Protein AF-A0A946BJK0-F1 (afdb_monomer_lite)

Radius of gyration: 11.31 Å; chains: 1; bounding box: 29×19×27 Å

pLDDT: mean 95.19, std 5.93, range [62.06, 98.19]

Sequence (46 aa):
MSLDHLVVGSANLNAAQSYIEESLGVSMQTGGTHAVFQTHNALLGL

Structure (mmCIF, N/CA/C/O backbone):
data_AF-A0A946BJK0-F1
#
_entry.id   AF-A0A946BJK0-F1
#
loop_
_atom_site.group_PDB
_atom_site.id
_atom_site.type_symbol
_atom_site.label_atom_id
_atom_site.label_alt_id
_atom_site.label_comp_id
_atom_site.label_asym_id
_atom_site.label_entity_id
_atom_site.label_seq_id
_atom_site.pdbx_PDB_ins_code
_atom_site.Cartn_x
_atom_site.Cartn_y
_atom_site.Cartn_z
_atom_site.occupancy
_atom_site.B_iso_or_equiv
_atom_site.auth_seq_id
_atom_site.auth_comp_id
_atom_site.auth_asym_id
_atom_site.auth_atom_id
_atom_site.pdbx_PDB_model_num
ATOM 1 N N . MET A 1 1 ? -20.920 -3.406 -12.732 1.00 81.88 1 MET A N 1
ATOM 2 C CA . MET A 1 1 ? -19.529 -2.936 -12.574 1.00 81.88 1 MET A CA 1
ATOM 3 C C . MET A 1 1 ? -19.327 -2.676 -11.090 1.00 81.88 1 MET A C 1
ATOM 5 O O . MET A 1 1 ? -20.177 -2.005 -10.519 1.00 81.88 1 MET A O 1
ATOM 9 N N . SER A 1 2 ? -18.319 -3.278 -10.460 1.00 92.44 2 SER A N 1
ATOM 10 C CA . SER A 1 2 ? -18.004 -3.106 -9.032 1.00 92.44 2 SER A CA 1
ATOM 11 C C . SER A 1 2 ? -16.706 -2.322 -8.875 1.00 92.44 2 SER A C 1
ATOM 13 O O . SER A 1 2 ? -15.845 -2.374 -9.754 1.00 92.44 2 SER A O 1
ATOM 15 N N . LEU A 1 3 ? -16.582 -1.587 -7.771 1.00 93.50 3 LEU A N 1
ATOM 16 C CA . LEU A 1 3 ? -15.307 -1.004 -7.373 1.00 93.50 3 LEU A CA 1
ATOM 17 C C . LEU A 1 3 ? -14.396 -2.133 -6.885 1.00 93.50 3 LEU A C 1
ATOM 19 O O . LEU A 1 3 ? -14.824 -2.935 -6.060 1.00 93.50 3 LEU A O 1
ATOM 23 N N . ASP A 1 4 ? -13.182 -2.188 -7.421 1.00 93.62 4 ASP A N 1
ATOM 24 C CA . ASP A 1 4 ? -12.192 -3.207 -7.072 1.00 93.62 4 ASP A CA 1
ATOM 25 C C . ASP A 1 4 ? -11.241 -2.686 -5.986 1.00 93.62 4 ASP A C 1
ATOM 27 O O . ASP A 1 4 ? -11.232 -3.193 -4.870 1.00 93.62 4 ASP A O 1
ATOM 31 N N . HIS A 1 5 ? -10.522 -1.593 -6.264 1.00 94.62 5 HIS A N 1
ATOM 32 C CA . HIS A 1 5 ? -9.597 -0.979 -5.314 1.00 94.62 5 HIS A CA 1
ATOM 33 C C . HIS A 1 5 ? -9.477 0.540 -5.505 1.00 94.62 5 HIS A C 1
ATOM 35 O O . HIS A 1 5 ? -9.836 1.095 -6.546 1.00 94.62 5 HIS A O 1
ATOM 41 N N . LEU A 1 6 ? -8.944 1.213 -4.482 1.00 94.12 6 LEU A N 1
ATOM 42 C CA . LEU A 1 6 ? -8.591 2.632 -4.494 1.00 94.12 6 LEU A CA 1
ATOM 43 C C . LEU A 1 6 ? -7.096 2.782 -4.200 1.00 94.12 6 LEU A C 1
ATOM 45 O O . LEU A 1 6 ? -6.579 2.168 -3.271 1.00 94.12 6 LEU A O 1
ATOM 49 N N . VAL A 1 7 ? -6.407 3.608 -4.989 1.00 95.88 7 VAL A N 1
ATOM 50 C CA . VAL A 1 7 ? -4.973 3.879 -4.821 1.00 95.88 7 VAL A CA 1
ATOM 51 C C . VAL A 1 7 ? -4.776 5.303 -4.325 1.00 95.88 7 VAL A C 1
ATOM 53 O O . VAL A 1 7 ? -5.276 6.250 -4.931 1.00 95.88 7 VAL A O 1
ATOM 56 N N . VAL A 1 8 ? -3.995 5.455 -3.257 1.00 96.06 8 VAL A N 1
ATOM 57 C CA . VAL A 1 8 ? -3.535 6.755 -2.754 1.00 96.06 8 VAL A CA 1
ATOM 58 C C . VAL A 1 8 ? -2.050 6.901 -3.075 1.00 96.06 8 VAL A C 1
ATOM 60 O O . VAL A 1 8 ? -1.219 6.147 -2.574 1.00 96.06 8 VAL A O 1
ATOM 63 N N . GLY A 1 9 ? -1.719 7.847 -3.955 1.00 96.69 9 GLY A N 1
ATOM 64 C CA . GLY A 1 9 ? -0.344 8.109 -4.384 1.00 96.69 9 GLY A CA 1
ATOM 65 C C . GLY A 1 9 ? 0.396 9.068 -3.449 1.00 96.69 9 GLY A C 1
ATOM 66 O O . GLY A 1 9 ? -0.174 10.049 -2.978 1.00 96.69 9 GLY A O 1
ATOM 67 N N . SER A 1 10 ? 1.684 8.812 -3.220 1.00 96.94 10 SER A N 1
ATOM 68 C CA . SER A 1 10 ? 2.578 9.669 -2.434 1.00 96.94 10 SER A CA 1
ATOM 69 C C . SER A 1 10 ? 4.023 9.513 -2.895 1.00 96.94 10 SER A C 1
ATOM 71 O O . SER A 1 10 ? 4.408 8.463 -3.406 1.00 96.94 10 SER A O 1
ATOM 73 N N . ALA A 1 11 ? 4.839 10.542 -2.668 1.00 97.31 11 ALA A N 1
ATOM 74 C CA . ALA A 1 11 ? 6.281 10.486 -2.894 1.00 97.31 11 ALA A CA 1
ATOM 75 C C . ALA A 1 11 ? 7.026 9.626 -1.852 1.00 97.31 11 ALA A C 1
ATOM 77 O O . ALA A 1 11 ? 8.177 9.256 -2.068 1.00 97.31 11 ALA A O 1
ATOM 78 N N . ASN A 1 12 ? 6.392 9.314 -0.718 1.00 97.31 12 ASN A N 1
ATOM 79 C CA . ASN A 1 12 ? 6.962 8.495 0.347 1.00 97.31 12 ASN A CA 1
ATOM 80 C C . ASN A 1 12 ? 5.918 7.484 0.842 1.00 97.31 12 ASN A C 1
ATOM 82 O O . ASN A 1 12 ? 4.844 7.883 1.307 1.00 97.31 12 ASN A O 1
ATOM 86 N N . LEU A 1 13 ? 6.241 6.190 0.743 1.00 97.81 13 LEU A N 1
ATOM 87 C CA . LEU A 1 13 ? 5.326 5.112 1.116 1.00 97.81 13 LEU A CA 1
ATOM 88 C C . LEU A 1 13 ? 4.969 5.160 2.605 1.00 97.81 13 LEU A C 1
ATOM 90 O O . LEU A 1 13 ? 3.792 5.097 2.938 1.00 97.81 13 LEU A O 1
ATOM 94 N N . ASN A 1 14 ? 5.958 5.336 3.483 1.00 97.56 14 ASN A N 1
ATOM 95 C CA . ASN A 1 14 ? 5.735 5.336 4.929 1.00 97.56 14 ASN A CA 1
ATOM 96 C C . ASN A 1 14 ? 4.805 6.480 5.348 1.00 97.56 14 ASN A C 1
ATOM 98 O O . ASN A 1 14 ? 3.905 6.270 6.151 1.00 97.56 14 ASN A O 1
ATOM 102 N N . ALA A 1 15 ? 4.975 7.670 4.764 1.00 97.88 15 ALA A N 1
ATOM 103 C CA . ALA A 1 15 ? 4.110 8.813 5.056 1.00 97.88 15 ALA A CA 1
ATOM 104 C C . ALA A 1 15 ? 2.650 8.558 4.642 1.00 97.88 15 ALA A C 1
ATOM 106 O O . ALA A 1 15 ? 1.732 8.858 5.401 1.00 97.88 15 ALA A O 1
ATOM 107 N N . ALA A 1 16 ? 2.431 7.978 3.456 1.00 97.62 16 ALA A N 1
ATOM 108 C CA . ALA A 1 16 ? 1.085 7.624 3.005 1.00 97.62 16 ALA A CA 1
ATOM 109 C C . ALA A 1 16 ? 0.480 6.498 3.840 1.00 97.62 16 ALA A C 1
ATOM 111 O O . ALA A 1 16 ? -0.684 6.581 4.213 1.00 97.62 16 ALA A O 1
ATOM 112 N N . GLN A 1 17 ? 1.272 5.473 4.155 1.00 98.00 17 GLN A N 1
ATOM 11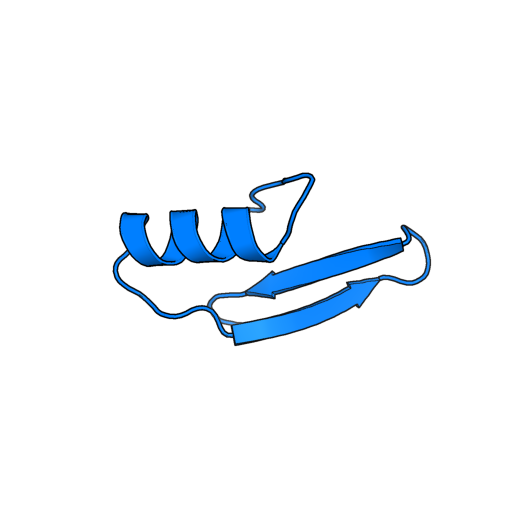3 C CA . GLN A 1 17 ? 0.846 4.367 4.995 1.00 98.00 17 GLN A CA 1
ATOM 114 C C . GLN A 1 17 ? 0.387 4.883 6.358 1.00 98.00 17 GLN A C 1
ATOM 116 O O . GLN A 1 17 ? -0.759 4.645 6.713 1.00 98.00 17 GLN A O 1
ATOM 121 N N . SER A 1 18 ? 1.206 5.665 7.070 1.00 97.94 18 SER A N 1
ATOM 122 C CA . SER A 1 18 ? 0.815 6.224 8.370 1.00 97.94 18 SER A CA 1
ATOM 123 C C . SER A 1 18 ? -0.451 7.077 8.285 1.00 97.94 18 SER A C 1
ATOM 125 O O . SER A 1 18 ? -1.327 6.942 9.132 1.00 97.94 18 SER A O 1
ATOM 127 N N . TYR A 1 19 ? -0.587 7.903 7.241 1.00 97.62 19 TYR A N 1
ATOM 128 C CA . TYR A 1 19 ? -1.794 8.707 7.035 1.00 97.62 19 TYR A CA 1
ATOM 129 C C . TYR A 1 19 ? -3.052 7.845 6.862 1.00 97.62 19 TYR A C 1
ATOM 131 O O . TYR A 1 19 ? -4.097 8.150 7.438 1.00 97.62 19 TYR A O 1
ATOM 139 N N . ILE A 1 20 ? -2.966 6.766 6.082 1.00 97.31 20 ILE A N 1
ATOM 140 C CA . ILE A 1 20 ? -4.092 5.855 5.858 1.00 97.31 20 ILE A CA 1
ATOM 141 C C . ILE A 1 20 ? -4.406 5.044 7.115 1.00 97.31 20 ILE A C 1
ATOM 143 O O . ILE A 1 20 ? -5.579 4.909 7.459 1.00 97.31 20 ILE A O 1
ATOM 147 N N . GLU A 1 21 ? -3.389 4.556 7.825 1.00 97.88 21 GLU A N 1
ATOM 148 C CA . GLU A 1 21 ? -3.572 3.816 9.077 1.00 97.88 21 GLU A CA 1
ATOM 149 C C . GLU A 1 21 ? -4.255 4.677 10.149 1.00 97.88 21 GLU A C 1
ATOM 151 O O . GLU A 1 21 ? -5.195 4.217 10.797 1.00 97.88 21 GLU A O 1
ATOM 156 N N . GLU A 1 22 ? -3.855 5.946 10.284 1.00 98.19 22 GLU A N 1
ATOM 157 C CA . GLU A 1 22 ? -4.495 6.911 11.188 1.00 98.19 22 GLU A CA 1
ATOM 158 C C . GLU A 1 22 ? -5.927 7.247 10.747 1.00 98.19 22 GLU A C 1
ATOM 160 O O . GLU A 1 22 ? -6.846 7.250 11.565 1.00 98.19 22 GLU A O 1
ATOM 165 N N . SER A 1 23 ? -6.137 7.489 9.449 1.00 97.75 23 SER A N 1
ATOM 166 C CA . SER A 1 23 ? -7.442 7.903 8.913 1.00 97.75 23 SER A CA 1
ATOM 167 C C . SER A 1 23 ? -8.493 6.793 8.965 1.00 97.75 23 SER A C 1
ATOM 169 O O . SER A 1 23 ? -9.679 7.075 9.133 1.00 97.75 23 SER A O 1
ATOM 171 N N . LEU A 1 24 ? -8.077 5.538 8.779 1.00 96.06 24 LEU A N 1
ATOM 172 C CA . LEU A 1 24 ? -8.973 4.382 8.697 1.00 96.06 24 LEU A CA 1
ATOM 173 C C . LEU A 1 24 ? -8.968 3.516 9.967 1.00 96.06 24 LEU A C 1
ATOM 175 O O . LEU A 1 24 ? -9.832 2.652 10.106 1.00 96.06 24 LEU A O 1
ATOM 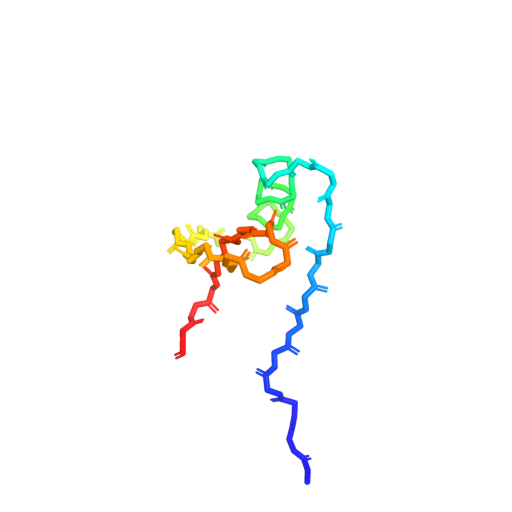179 N N . GLY A 1 25 ? -8.025 3.729 10.892 1.00 97.44 25 GLY A N 1
ATOM 180 C CA . GLY A 1 25 ? -7.914 2.967 12.140 1.00 97.44 25 GLY A CA 1
ATOM 181 C C . GLY A 1 25 ? -7.517 1.500 11.939 1.00 97.44 25 GLY A C 1
ATOM 182 O O . GLY A 1 25 ? -7.898 0.641 12.733 1.00 97.44 25 GLY A O 1
ATOM 183 N N . VAL A 1 26 ? -6.785 1.198 10.867 1.00 95.38 26 VAL A N 1
ATOM 184 C CA . VAL A 1 26 ? -6.344 -0.155 10.487 1.00 95.38 26 VAL A CA 1
ATOM 185 C C . VAL A 1 26 ? -4.843 -0.164 10.239 1.00 95.38 26 VAL A C 1
ATOM 187 O O . VAL A 1 26 ? -4.280 0.863 9.894 1.00 95.38 26 VAL A O 1
ATOM 190 N N . SER A 1 27 ? -4.186 -1.315 10.376 1.00 96.00 27 SER A N 1
ATOM 191 C CA . SER A 1 27 ? -2.775 -1.465 9.999 1.00 96.00 27 SER A CA 1
ATOM 192 C C . SER A 1 27 ? -2.662 -1.991 8.575 1.00 96.00 27 SER A C 1
ATOM 194 O O . SER A 1 27 ? -3.307 -2.985 8.232 1.00 96.00 27 SER A O 1
ATOM 196 N N . MET A 1 28 ? -1.833 -1.354 7.752 1.00 96.12 28 MET A N 1
ATOM 197 C CA . MET A 1 28 ? -1.599 -1.814 6.389 1.00 96.12 28 MET A CA 1
ATOM 198 C C . MET A 1 28 ? -0.557 -2.931 6.357 1.00 96.12 28 MET A C 1
ATOM 200 O O . MET A 1 28 ? 0.335 -3.030 7.201 1.00 96.12 28 MET A O 1
ATOM 204 N N . GLN A 1 29 ? -0.651 -3.772 5.336 1.00 97.00 29 GLN A N 1
ATOM 205 C CA . GLN A 1 29 ? 0.290 -4.851 5.072 1.00 97.00 29 GLN A CA 1
ATOM 206 C C . GLN A 1 29 ? 1.314 -4.404 4.032 1.00 97.00 29 GLN A C 1
ATOM 208 O O . GLN A 1 29 ? 1.004 -3.623 3.129 1.00 97.00 29 GLN A O 1
ATOM 213 N N . THR A 1 30 ? 2.533 -4.935 4.118 1.00 96.44 30 THR A N 1
ATOM 214 C CA . THR A 1 30 ? 3.518 -4.774 3.045 1.00 96.44 30 THR A CA 1
ATOM 215 C C . THR A 1 30 ? 2.950 -5.332 1.743 1.00 96.44 30 THR A C 1
ATOM 217 O O . THR A 1 30 ? 2.445 -6.454 1.713 1.00 96.44 30 THR A O 1
ATOM 220 N N . GLY A 1 31 ? 3.026 -4.538 0.678 1.00 96.06 31 GLY A N 1
ATOM 221 C CA . GLY A 1 31 ? 2.602 -4.940 -0.652 1.00 96.06 31 GLY A CA 1
ATOM 222 C C . GLY A 1 31 ? 3.768 -5.437 -1.504 1.00 96.06 31 GLY A C 1
ATOM 223 O O . GLY A 1 31 ? 4.690 -6.096 -1.023 1.00 96.06 31 GLY A O 1
ATOM 224 N N . GLY A 1 32 ? 3.713 -5.134 -2.798 1.00 96.12 32 GLY A N 1
ATOM 225 C CA . GLY A 1 32 ? 4.684 -5.562 -3.797 1.00 96.12 32 GLY A CA 1
ATOM 226 C C . GLY A 1 32 ? 5.546 -4.427 -4.346 1.00 96.12 32 GLY A C 1
ATOM 227 O O . GLY A 1 32 ? 5.365 -3.248 -4.043 1.00 96.12 32 GLY A O 1
ATOM 228 N N . THR A 1 33 ? 6.493 -4.808 -5.202 1.00 97.50 33 THR A N 1
ATOM 229 C CA . THR A 1 33 ? 7.284 -3.892 -6.035 1.00 97.50 33 THR A CA 1
ATOM 230 C C . THR A 1 33 ? 6.922 -4.104 -7.502 1.00 97.50 33 THR A C 1
ATOM 232 O O . THR A 1 33 ? 6.874 -5.237 -7.981 1.00 97.50 33 THR A O 1
ATOM 235 N N . HIS A 1 34 ? 6.702 -3.018 -8.237 1.00 97.19 34 H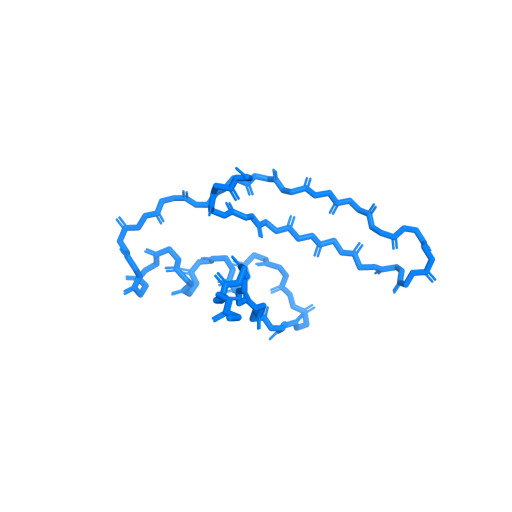IS A N 1
ATOM 236 C CA . HIS A 1 34 ? 6.330 -3.022 -9.648 1.00 97.19 34 HIS A CA 1
ATOM 237 C C . HIS A 1 34 ? 7.523 -2.587 -10.505 1.00 97.19 34 HIS A C 1
ATOM 239 O O . HIS A 1 34 ? 7.717 -1.402 -10.775 1.00 97.19 34 HIS A O 1
ATOM 245 N N . ALA A 1 35 ? 8.327 -3.550 -10.962 1.00 97.12 35 ALA A N 1
ATOM 246 C CA . ALA A 1 35 ? 9.594 -3.279 -11.650 1.00 97.12 35 ALA A CA 1
ATOM 247 C C . ALA A 1 35 ? 9.458 -2.412 -12.918 1.00 97.12 35 ALA A C 1
ATOM 249 O O . ALA A 1 35 ? 10.340 -1.612 -13.212 1.00 97.12 35 ALA A O 1
ATOM 250 N N . VAL A 1 36 ? 8.352 -2.528 -13.657 1.00 98.06 36 VAL A N 1
ATOM 251 C CA . VAL A 1 36 ? 8.140 -1.756 -14.896 1.00 98.06 36 VAL A CA 1
ATOM 252 C C . VAL A 1 36 ? 8.033 -0.256 -14.616 1.00 98.06 36 VAL A C 1
ATOM 254 O O . VAL A 1 36 ? 8.577 0.550 -15.363 1.00 98.06 36 VAL A O 1
ATOM 257 N N . PHE A 1 37 ? 7.364 0.112 -13.523 1.00 95.94 37 PHE A N 1
ATOM 258 C CA . PHE A 1 37 ? 7.086 1.508 -13.178 1.00 95.94 37 PHE A CA 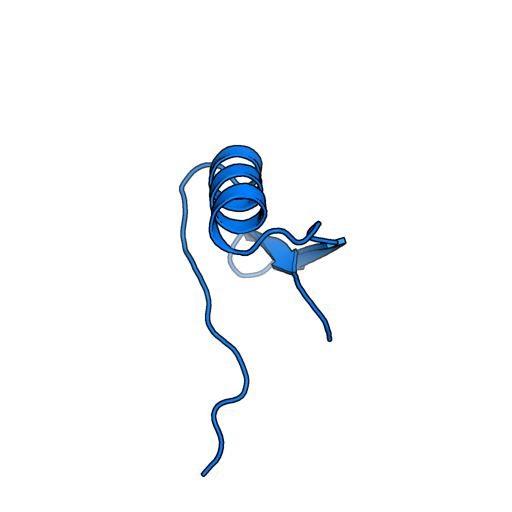1
ATOM 259 C C . PHE A 1 37 ? 7.921 2.019 -12.003 1.00 95.94 37 PHE A C 1
ATOM 261 O O . PHE A 1 37 ? 7.776 3.175 -11.620 1.00 95.94 37 PHE A O 1
ATOM 268 N N . GLN A 1 38 ? 8.787 1.171 -11.438 1.00 96.50 38 GLN A N 1
ATOM 269 C CA . GLN A 1 38 ? 9.638 1.484 -10.286 1.00 96.50 38 GLN A CA 1
ATOM 270 C C . GLN A 1 38 ? 8.835 2.027 -9.089 1.00 96.50 38 GLN A C 1
ATOM 272 O O . GLN A 1 38 ? 9.284 2.907 -8.358 1.00 96.50 38 GLN A O 1
ATOM 277 N N . THR A 1 39 ? 7.633 1.484 -8.879 1.00 97.38 39 THR A N 1
ATOM 278 C CA . THR A 1 39 ? 6.787 1.789 -7.719 1.00 97.38 39 THR A CA 1
ATOM 279 C C . THR A 1 39 ? 6.743 0.609 -6.756 1.00 97.38 39 THR A C 1
ATOM 281 O O . THR A 1 39 ? 7.105 -0.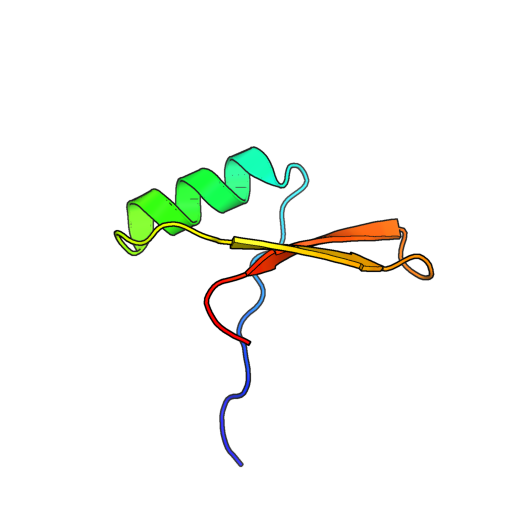515 -7.095 1.00 97.38 39 THR A O 1
ATOM 284 N N . HIS A 1 40 ? 6.302 0.865 -5.534 1.00 97.31 40 HIS A N 1
ATOM 285 C CA . HIS A 1 40 ? 6.049 -0.139 -4.508 1.00 97.31 40 HIS A CA 1
ATOM 286 C C . HIS A 1 40 ? 4.870 0.338 -3.657 1.00 97.31 40 HIS A C 1
ATOM 288 O O . HIS A 1 40 ? 4.555 1.532 -3.662 1.00 97.31 40 HIS A O 1
ATOM 294 N N . ASN A 1 41 ? 4.180 -0.577 -2.982 1.00 97.62 41 ASN A N 1
ATOM 295 C CA . ASN A 1 41 ? 2.984 -0.244 -2.215 1.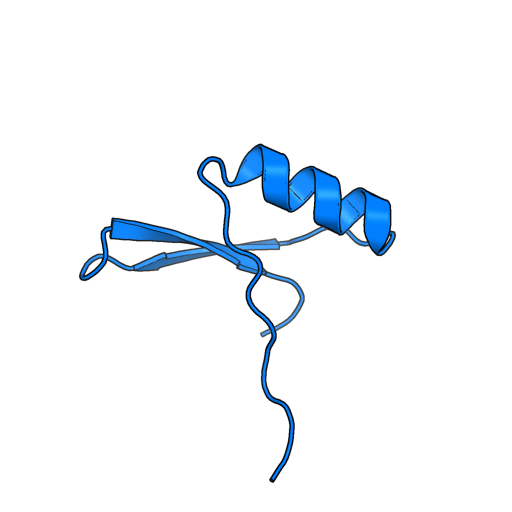00 97.62 41 ASN A CA 1
ATOM 296 C C . ASN A 1 41 ? 2.914 -0.967 -0.865 1.00 97.62 41 ASN A C 1
ATOM 298 O O . ASN A 1 41 ? 3.671 -1.888 -0.559 1.00 97.62 41 ASN A O 1
ATOM 302 N N . ALA A 1 42 ? 1.958 -0.513 -0.070 1.00 97.56 42 ALA A N 1
ATOM 303 C CA . ALA A 1 42 ? 1.357 -1.241 1.029 1.00 97.56 42 ALA A CA 1
ATOM 304 C C . ALA A 1 42 ? -0.142 -1.365 0.707 1.00 97.56 42 ALA A C 1
ATOM 306 O O . ALA A 1 42 ? -0.664 -0.597 -0.108 1.00 97.56 42 ALA A O 1
ATOM 307 N N . LEU A 1 43 ? -0.821 -2.346 1.292 1.00 96.62 43 LEU A N 1
ATOM 308 C CA . LEU A 1 43 ? -2.203 -2.682 0.944 1.00 96.62 43 LEU A CA 1
ATOM 309 C C . LEU A 1 43 ? -3.032 -3.088 2.163 1.00 96.62 43 LEU A C 1
ATOM 311 O O . LEU A 1 43 ? -2.495 -3.447 3.210 1.00 96.62 43 LEU A O 1
ATOM 315 N N . LEU A 1 44 ? -4.352 -3.031 2.005 1.00 93.12 44 LEU A N 1
ATOM 316 C CA . LEU A 1 44 ? -5.347 -3.457 2.986 1.00 93.12 44 LEU A CA 1
ATOM 317 C C . LEU A 1 44 ? -6.276 -4.470 2.314 1.00 93.12 44 LEU A C 1
ATOM 319 O O . LEU A 1 44 ? -7.235 -4.080 1.653 1.00 93.12 44 LEU A O 1
ATOM 323 N N . GLY A 1 45 ? -5.972 -5.758 2.487 1.00 82.06 45 GLY A N 1
ATOM 324 C CA . GLY A 1 45 ? -6.662 -6.845 1.788 1.00 82.06 45 GLY A CA 1
ATOM 325 C C . GLY A 1 45 ? -6.182 -7.025 0.342 1.00 82.06 45 GLY A C 1
ATOM 326 O O . GLY A 1 45 ? -5.828 -6.060 -0.335 1.00 82.06 45 GLY A O 1
ATOM 327 N N . LEU A 1 46 ? -6.138 -8.285 -0.097 1.00 62.06 46 LEU A N 1
ATOM 328 C CA . LEU A 1 46 ? -5.905 -8.715 -1.480 1.00 62.06 46 LEU A CA 1
ATOM 329 C C . LEU A 1 46 ? -7.186 -9.331 -2.038 1.00 62.06 46 LEU A C 1
ATOM 331 O O . LEU A 1 46 ? -7.858 -10.047 -1.258 1.00 62.06 46 LEU A O 1
#

Secondary structure (DSSP, 8-state):
----------S-HHHHHHHHHHHHT-PPEEEEEETTTTEEEEES--

Foldseek 3Di:
DDDDDDDDDDPDAVVVQVVCCVVVVHHWAFFAADVVVRDGHTHDDD